Protein AF-F3GM65-F1 (afdb_monomer)

Foldseek 3Di:
DVVVVVVVVVQVVVCVVVVHPVSCVVVVVVVVVVVVCVVPDDPDDDDDDDDAQAQWAEWEQEPVQLKIWTAGPDPVHTDIDGDPDPVVSVVVVVVNCVRHDPNHYYDYDHDD

Sequence (112 aa):
KGIAIAVIMLFVFVAILTGSLLFLIGPVAMAFIAAIKLLNWENPVHHEQSLPWGEYNFVTVDRKRLMIITHRTDVTLGFEARFQHEVLFNKYLSFLHTVLPSTAEFTEKAWK

Structure (mmCIF, N/CA/C/O backbone):
data_AF-F3GM65-F1
#
_entry.id   AF-F3GM65-F1
#
loop_
_atom_site.group_PDB
_atom_site.id
_atom_site.type_symbol
_atom_site.label_atom_id
_atom_site.label_alt_id
_atom_site.label_comp_id
_atom_site.label_asym_id
_atom_site.label_entity_id
_atom_site.label_seq_id
_atom_site.pdbx_PDB_ins_code
_atom_site.Cartn_x
_atom_site.Cartn_y
_atom_site.Cartn_z
_atom_site.occupancy
_atom_site.B_iso_or_equiv
_atom_site.auth_seq_id
_atom_site.auth_comp_id
_atom_site.auth_asym_id
_atom_site.auth_atom_id
_atom_site.pdbx_PDB_model_num
ATOM 1 N N . LYS A 1 1 ? -8.677 -4.446 14.212 1.00 64.12 1 LYS A N 1
ATOM 2 C CA . LYS A 1 1 ? -10.128 -4.439 14.545 1.00 64.12 1 LYS A CA 1
ATOM 3 C C . LYS A 1 1 ? -10.388 -4.520 16.056 1.00 64.12 1 LYS A C 1
ATOM 5 O O . LYS A 1 1 ? -11.169 -3.715 16.536 1.00 64.12 1 LYS A O 1
ATOM 10 N N . GLY A 1 2 ? -9.709 -5.395 16.815 1.00 86.50 2 GLY A N 1
ATOM 11 C CA . GLY A 1 2 ? -9.942 -5.553 18.267 1.00 86.50 2 GLY A CA 1
ATOM 12 C C . GLY A 1 2 ? -9.750 -4.290 19.121 1.00 86.50 2 GLY A C 1
ATOM 13 O O . GLY A 1 2 ? -10.562 -4.028 19.998 1.00 86.50 2 GLY A O 1
ATOM 14 N N . ILE A 1 3 ? -8.750 -3.460 18.811 1.00 90.06 3 ILE A N 1
ATOM 15 C CA . ILE A 1 3 ? -8.480 -2.217 19.559 1.00 90.06 3 ILE A CA 1
ATOM 16 C C . ILE A 1 3 ? -9.664 -1.242 19.485 1.00 90.06 3 ILE A C 1
ATOM 18 O O . ILE A 1 3 ? -10.079 -0.704 20.503 1.00 90.06 3 ILE A O 1
ATOM 22 N N . ALA A 1 4 ? -10.258 -1.059 18.303 1.00 86.38 4 ALA A N 1
ATOM 23 C CA . ALA A 1 4 ? -11.400 -0.159 18.131 1.00 86.38 4 ALA A CA 1
ATOM 24 C C . ALA A 1 4 ? -12.611 -0.604 18.967 1.00 86.38 4 ALA A C 1
ATOM 26 O O . ALA A 1 4 ? -13.257 0.217 19.610 1.00 86.38 4 ALA A O 1
ATOM 27 N N . ILE A 1 5 ? -12.877 -1.913 19.002 1.00 91.75 5 ILE A N 1
ATOM 28 C CA . ILE A 1 5 ? -13.969 -2.494 19.790 1.00 91.75 5 ILE A CA 1
ATOM 29 C C . ILE A 1 5 ? -13.729 -2.263 21.288 1.00 91.75 5 ILE A C 1
ATOM 31 O O . ILE A 1 5 ? -14.634 -1.809 21.983 1.00 91.75 5 ILE A O 1
ATOM 35 N N . ALA A 1 6 ? -12.507 -2.507 21.771 1.00 93.25 6 ALA A N 1
ATOM 36 C CA . ALA A 1 6 ? -12.146 -2.285 23.170 1.00 93.25 6 ALA A CA 1
ATOM 37 C C . ALA A 1 6 ? -12.299 -0.811 23.587 1.00 93.25 6 ALA A C 1
ATOM 39 O O . ALA A 1 6 ? -12.827 -0.524 24.657 1.00 93.25 6 ALA A O 1
ATOM 40 N N . VAL A 1 7 ? -11.896 0.126 22.722 1.00 90.75 7 VAL A N 1
ATOM 41 C CA . VAL A 1 7 ? -12.029 1.569 22.975 1.00 90.75 7 VAL A CA 1
ATOM 42 C C . VAL A 1 7 ? -13.500 1.991 23.038 1.00 90.75 7 VAL A C 1
ATOM 44 O O . VAL A 1 7 ? -13.882 2.718 23.951 1.00 90.75 7 VAL A O 1
ATOM 47 N N . ILE A 1 8 ? -14.348 1.501 22.128 1.00 91.38 8 ILE A N 1
ATOM 48 C CA . ILE A 1 8 ? -15.793 1.782 22.161 1.00 91.38 8 ILE A CA 1
ATOM 49 C C . ILE A 1 8 ? -16.415 1.239 23.452 1.00 91.38 8 ILE A C 1
ATOM 51 O O . ILE A 1 8 ? -17.145 1.961 24.130 1.00 91.38 8 ILE A O 1
ATOM 55 N N . MET A 1 9 ? -16.093 -0.004 23.825 1.00 93.38 9 MET A N 1
ATOM 56 C CA . MET A 1 9 ? -16.577 -0.604 25.071 1.00 93.38 9 MET A CA 1
ATOM 57 C C . MET A 1 9 ? -16.135 0.191 26.302 1.00 93.38 9 MET A C 1
ATOM 59 O O . MET A 1 9 ? -16.945 0.389 27.199 1.00 93.38 9 MET A O 1
ATOM 63 N N . LEU A 1 10 ? -14.897 0.696 26.332 1.00 93.62 10 LEU A N 1
ATOM 64 C CA . LEU A 1 10 ? -14.396 1.533 27.423 1.00 93.62 10 LEU A CA 1
ATOM 65 C C . LEU A 1 10 ? -15.211 2.826 27.569 1.00 93.62 10 LEU A C 1
ATOM 67 O O . LEU A 1 10 ? -15.649 3.146 28.671 1.00 93.62 10 LEU A O 1
ATOM 71 N N . PHE A 1 11 ? -15.452 3.553 26.474 1.00 91.94 11 PHE A N 1
ATOM 72 C CA . PHE A 1 11 ? -16.227 4.798 26.522 1.00 91.94 11 PHE A CA 1
ATOM 73 C C . PHE A 1 11 ? -17.678 4.560 26.958 1.00 91.94 11 PHE A C 1
ATOM 75 O O . PHE A 1 11 ? -18.200 5.314 27.779 1.00 91.94 11 PHE A O 1
ATOM 82 N N . VAL A 1 12 ? -18.308 3.489 26.465 1.00 91.75 12 VAL A N 1
ATOM 83 C CA . VAL A 1 12 ? -19.663 3.091 26.880 1.00 91.75 12 VAL A CA 1
ATOM 84 C C . VAL A 1 12 ? -19.688 2.688 28.355 1.00 91.75 12 VAL A C 1
ATOM 86 O O . VAL A 1 12 ? -20.566 3.124 29.093 1.00 91.75 12 VAL A O 1
ATOM 89 N N . PHE A 1 13 ? -18.705 1.910 28.811 1.00 93.62 13 PHE A N 1
ATOM 90 C CA . PHE A 1 13 ? -18.594 1.488 30.205 1.00 93.62 13 PHE A CA 1
ATOM 91 C C . PHE A 1 13 ? -18.453 2.682 31.155 1.00 93.62 13 PHE A C 1
ATOM 93 O O . PHE A 1 13 ? -19.173 2.766 32.147 1.00 93.62 13 PHE A O 1
ATOM 100 N N . VAL A 1 14 ? -17.593 3.650 30.825 1.00 92.69 14 VAL A N 1
ATOM 101 C CA . VAL A 1 14 ? -17.429 4.873 31.626 1.00 92.69 14 VAL A CA 1
ATOM 102 C C . VAL A 1 14 ? -18.702 5.726 31.611 1.00 92.69 14 VAL A C 1
ATOM 104 O O . VAL A 1 14 ? -19.084 6.250 32.656 1.00 92.69 14 VAL A O 1
ATOM 107 N N . ALA A 1 15 ? -19.406 5.827 30.479 1.00 92.19 15 ALA A N 1
ATOM 108 C CA . ALA A 1 15 ? -20.684 6.541 30.403 1.00 92.19 15 ALA A CA 1
ATOM 109 C C . ALA A 1 15 ? -21.764 5.904 31.300 1.00 92.19 15 ALA A C 1
ATOM 111 O O . ALA A 1 15 ? -22.524 6.621 31.950 1.00 92.19 15 ALA A O 1
ATOM 112 N N . ILE A 1 16 ? -21.797 4.568 31.386 1.00 93.06 16 ILE A N 1
ATOM 113 C CA . ILE A 1 16 ? -22.689 3.834 32.296 1.00 93.06 16 ILE A CA 1
ATOM 114 C C . ILE A 1 16 ? -22.285 4.068 33.757 1.00 93.06 16 ILE A C 1
ATOM 116 O O . ILE A 1 16 ? -23.140 4.415 34.566 1.00 93.06 16 ILE A O 1
ATOM 120 N N . LEU A 1 17 ? -20.997 3.931 34.098 1.00 92.50 17 LEU A N 1
ATOM 121 C CA . LEU A 1 17 ? -20.506 4.129 35.470 1.00 92.50 17 LEU A CA 1
ATOM 122 C C . LEU A 1 17 ? -20.753 5.545 35.998 1.00 92.50 17 LEU A C 1
ATOM 124 O O . LEU A 1 17 ? -21.061 5.726 37.171 1.00 92.50 17 LEU A O 1
ATOM 128 N N . THR A 1 18 ? -20.607 6.549 35.137 1.00 89.56 18 THR A N 1
ATOM 129 C CA . THR A 1 18 ? -20.834 7.958 35.487 1.00 89.56 18 THR A CA 1
ATOM 130 C C . THR A 1 18 ? -22.306 8.364 35.409 1.00 89.56 18 THR A C 1
ATOM 132 O O . THR A 1 18 ? -22.648 9.473 35.814 1.00 89.56 18 THR A O 1
ATOM 135 N N . GLY A 1 19 ? -23.182 7.497 34.883 1.00 90.56 19 GLY A N 1
ATOM 136 C CA . GLY A 1 19 ? -24.605 7.779 34.678 1.00 90.56 19 GLY A CA 1
ATOM 137 C C . GLY A 1 19 ? -24.880 8.894 33.664 1.00 90.56 19 GLY A C 1
ATOM 138 O O . GLY A 1 19 ? -25.984 9.436 33.634 1.00 90.56 19 GLY A O 1
ATOM 139 N N . SER A 1 20 ? -23.890 9.269 32.849 1.00 90.56 20 SER A N 1
ATOM 140 C CA . SER A 1 20 ? -23.964 10.436 31.975 1.00 90.56 20 SER A CA 1
ATOM 141 C C . SER A 1 20 ? -23.550 10.098 30.550 1.00 90.56 20 SER A C 1
ATOM 143 O O . SER A 1 20 ? -22.373 9.907 30.236 1.00 90.56 20 SER A O 1
ATOM 145 N N . LEU A 1 21 ? -24.529 10.123 29.643 1.00 86.44 21 LEU A N 1
ATOM 146 C CA . LEU A 1 21 ? -24.278 10.011 28.204 1.00 86.44 21 LEU A CA 1
ATOM 147 C C . LEU A 1 21 ? -23.474 11.195 27.645 1.00 86.44 21 LEU A C 1
ATOM 149 O O . LEU A 1 21 ? -22.901 11.075 26.564 1.00 86.44 21 LEU A O 1
ATOM 153 N N . LEU A 1 22 ? -23.395 12.321 28.369 1.00 88.75 22 LEU A N 1
ATOM 154 C CA . LEU A 1 22 ? -22.629 13.496 27.942 1.00 88.75 22 LEU A CA 1
ATOM 155 C C . LEU A 1 22 ? -21.141 13.169 27.758 1.00 88.75 22 LEU A C 1
ATOM 157 O O . LEU A 1 22 ? -20.478 13.784 26.925 1.00 88.75 22 LEU A O 1
ATOM 161 N N . PHE A 1 23 ? -20.630 12.155 28.466 1.00 88.31 23 PHE A N 1
ATOM 162 C CA . PHE A 1 23 ? -19.262 11.663 28.303 1.00 88.31 23 PHE A CA 1
ATOM 163 C C . PHE A 1 23 ? -18.963 11.180 26.872 1.00 88.31 23 PHE A C 1
ATOM 165 O O . PHE A 1 23 ? -17.828 11.268 26.406 1.00 88.31 23 PHE A O 1
ATOM 172 N N . LEU A 1 24 ? -19.982 10.723 26.135 1.00 91.62 24 LEU A N 1
ATOM 173 C CA . LEU A 1 24 ? -19.830 10.246 24.761 1.00 91.62 24 LEU A CA 1
ATOM 174 C C . LEU A 1 24 ? -19.756 11.377 23.726 1.00 91.62 24 LEU A C 1
ATOM 176 O O . LEU A 1 24 ? -19.332 11.117 22.602 1.00 91.62 24 LEU A O 1
ATOM 180 N N . ILE A 1 25 ? -20.105 12.621 24.077 1.00 91.50 25 ILE A N 1
ATOM 181 C CA . ILE A 1 25 ? -20.141 13.745 23.124 1.00 91.50 25 ILE A CA 1
ATOM 182 C C . ILE A 1 25 ? -18.773 13.966 22.475 1.00 91.50 25 ILE A C 1
ATOM 184 O O . ILE A 1 25 ? -18.692 14.090 21.257 1.00 91.50 25 ILE A O 1
ATOM 188 N N . GLY A 1 26 ? -17.696 13.971 23.266 1.00 89.19 26 GLY A N 1
ATOM 189 C CA . GLY A 1 26 ? -16.334 14.162 22.755 1.00 89.19 26 GLY A CA 1
ATOM 190 C C . GLY A 1 26 ? -15.923 13.082 21.743 1.00 89.19 26 GLY A C 1
ATOM 191 O O . GLY A 1 26 ? -15.613 13.414 20.597 1.00 89.19 26 GLY A O 1
ATOM 192 N N . PRO A 1 27 ? -15.952 11.789 22.119 1.00 90.50 27 PRO A N 1
ATOM 193 C CA . PRO A 1 27 ? -15.654 10.679 21.211 1.00 90.50 27 PRO A CA 1
ATOM 194 C C . PRO A 1 27 ? -16.508 10.669 19.942 1.00 90.50 27 PRO A C 1
ATOM 196 O O . PRO A 1 27 ? -15.982 10.478 18.845 1.00 90.50 27 PRO A O 1
ATOM 199 N N . VAL A 1 28 ? -17.814 10.914 20.080 1.00 92.31 28 VAL A N 1
ATOM 200 C CA . VAL A 1 28 ? -18.744 10.957 18.949 1.00 92.31 28 VAL A CA 1
ATOM 201 C C . VAL A 1 28 ? -18.398 12.117 18.015 1.00 92.31 28 VAL A C 1
ATOM 203 O O . VAL A 1 28 ? -18.257 11.902 16.813 1.00 92.31 28 VAL A O 1
ATOM 206 N N . ALA A 1 29 ? -18.172 13.321 18.545 1.00 94.56 29 ALA A N 1
ATOM 207 C CA . ALA A 1 29 ? -17.781 14.480 17.746 1.00 94.56 29 ALA A CA 1
ATOM 208 C C . ALA A 1 29 ? -16.466 14.243 16.981 1.00 94.56 29 ALA A C 1
ATOM 210 O O . ALA A 1 29 ? -16.393 14.528 15.785 1.00 94.56 29 ALA A O 1
ATOM 211 N N . MET A 1 30 ? -15.449 13.659 17.627 1.00 94.31 30 MET A N 1
ATOM 212 C CA . MET A 1 30 ? -14.183 13.310 16.968 1.00 94.31 30 MET A CA 1
ATOM 213 C C . MET A 1 30 ? -14.382 12.298 15.833 1.00 94.31 30 MET A C 1
ATOM 215 O O . MET A 1 30 ? -13.802 12.464 14.758 1.00 94.31 30 MET A O 1
ATOM 219 N N . ALA A 1 31 ? -15.226 11.282 16.041 1.00 92.56 31 ALA A N 1
ATOM 220 C CA . ALA A 1 31 ? -15.540 10.295 15.013 1.00 92.56 31 ALA A CA 1
ATOM 221 C C . ALA A 1 31 ? -16.240 10.932 13.802 1.00 92.56 31 ALA A C 1
ATOM 223 O O . ALA A 1 31 ? -15.867 10.645 12.664 1.00 92.56 31 ALA A O 1
ATOM 224 N N . PHE A 1 32 ? -17.196 11.839 14.030 1.00 95.44 32 PHE A N 1
ATOM 225 C CA . PHE A 1 32 ? -17.874 12.567 12.954 1.00 95.44 32 PHE A CA 1
ATOM 226 C C . PHE A 1 32 ? -16.915 13.452 12.151 1.00 95.44 32 PHE A C 1
ATOM 228 O O . PHE A 1 32 ? -16.922 13.391 10.924 1.00 95.44 32 PHE A O 1
ATOM 235 N N . ILE A 1 33 ? -16.052 14.229 12.816 1.00 95.31 33 ILE A N 1
ATOM 236 C CA . ILE A 1 33 ? -15.070 15.089 12.133 1.00 95.31 33 ILE A CA 1
ATOM 237 C C . ILE A 1 33 ? -14.106 14.246 11.290 1.00 95.31 33 ILE A C 1
ATOM 239 O O . ILE A 1 33 ? -13.849 14.571 10.130 1.00 95.31 33 ILE A O 1
ATOM 243 N N . ALA A 1 34 ? -13.597 13.144 11.846 1.00 95.06 34 ALA A N 1
ATOM 244 C CA . ALA A 1 34 ? -12.715 12.236 11.123 1.00 95.06 34 ALA A CA 1
ATOM 245 C C . ALA A 1 34 ? -13.416 11.604 9.910 1.00 95.06 34 ALA A C 1
ATOM 247 O O . ALA A 1 34 ? -12.824 11.538 8.835 1.00 95.06 34 ALA A O 1
A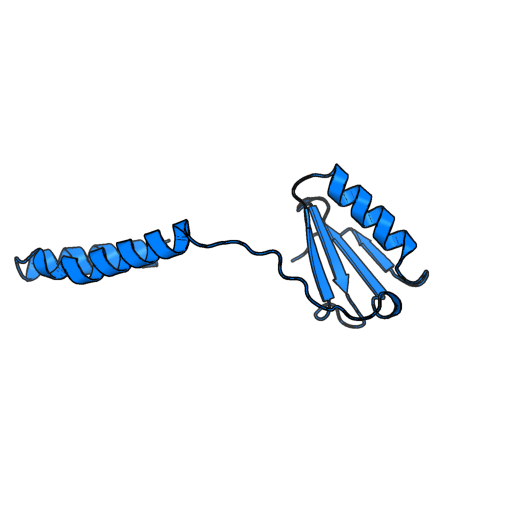TOM 248 N N . ALA A 1 35 ? -14.680 11.193 10.059 1.00 94.56 35 ALA A N 1
ATOM 249 C CA . ALA A 1 35 ? -15.471 10.631 8.970 1.00 94.56 35 ALA A CA 1
ATOM 250 C C . ALA A 1 35 ? -15.699 11.648 7.846 1.00 94.56 35 ALA A C 1
ATOM 252 O O . ALA A 1 35 ? -15.457 11.326 6.688 1.00 94.56 35 ALA A O 1
ATOM 253 N N . ILE A 1 36 ? -16.084 12.887 8.171 1.00 96.06 36 ILE A N 1
ATOM 254 C CA . ILE A 1 36 ? -16.254 13.958 7.177 1.00 96.06 36 ILE A CA 1
ATOM 255 C C . ILE A 1 36 ? -14.935 14.221 6.444 1.00 96.06 36 ILE A C 1
ATOM 257 O O . ILE A 1 36 ? -14.918 14.293 5.218 1.00 96.06 36 ILE A O 1
ATOM 261 N N . LYS A 1 37 ? -13.816 14.316 7.173 1.00 92.06 37 LYS A N 1
ATOM 262 C CA . LYS A 1 37 ? -12.492 14.521 6.571 1.00 92.06 37 LYS A CA 1
ATOM 263 C C . LYS A 1 37 ? -12.091 13.371 5.644 1.00 92.06 37 LYS A C 1
ATOM 265 O O . LYS A 1 37 ? -11.471 13.620 4.619 1.00 92.06 37 LYS A O 1
ATOM 270 N N . LEU A 1 38 ? -12.438 12.135 5.999 1.00 93.56 38 LEU A N 1
ATOM 271 C CA . LEU A 1 38 ? -12.150 10.952 5.192 1.00 93.56 38 LEU A CA 1
ATOM 272 C C . LEU A 1 38 ? -13.049 10.864 3.951 1.00 93.56 38 LEU A C 1
ATOM 274 O O . LEU A 1 38 ? -12.572 10.502 2.884 1.00 93.56 38 LEU A O 1
ATOM 278 N N . LEU A 1 39 ? -14.330 11.223 4.070 1.00 92.19 39 LEU A N 1
ATOM 279 C CA . LEU A 1 39 ? -15.259 11.276 2.936 1.00 92.19 39 LEU A CA 1
ATOM 280 C C . LEU A 1 39 ? -14.890 12.380 1.941 1.00 92.19 39 LEU A C 1
ATOM 282 O O . LEU A 1 39 ? -15.048 12.194 0.741 1.00 92.19 39 LEU A O 1
ATOM 286 N N . ASN A 1 40 ? -14.363 13.496 2.443 1.00 92.38 40 ASN A N 1
ATOM 287 C CA . ASN A 1 40 ? -13.853 14.598 1.630 1.00 92.38 40 ASN A CA 1
ATOM 288 C C . ASN A 1 40 ? -12.368 14.436 1.273 1.00 92.38 40 ASN A C 1
ATOM 290 O O . ASN A 1 40 ? -11.754 15.387 0.792 1.00 92.38 40 ASN A O 1
ATOM 294 N N . TRP A 1 41 ? -11.762 13.278 1.548 1.00 92.81 41 TRP A N 1
ATOM 295 C CA . TRP A 1 41 ? -10.369 13.050 1.199 1.00 92.81 41 TRP A CA 1
ATOM 296 C C . TRP A 1 41 ? -10.244 12.943 -0.319 1.00 92.81 41 TRP A C 1
ATOM 298 O O . TRP A 1 41 ? -10.599 11.931 -0.926 1.00 92.81 41 TRP A O 1
ATOM 308 N N . GLU A 1 42 ? -9.731 13.999 -0.936 1.00 85.50 42 GLU A N 1
ATOM 309 C CA . GLU A 1 42 ? -9.339 13.966 -2.334 1.00 85.50 42 GLU A CA 1
ATOM 310 C C . GLU A 1 42 ? -8.113 13.062 -2.486 1.00 85.50 42 GLU A C 1
ATOM 312 O O . GLU A 1 42 ? -7.199 13.079 -1.661 1.00 85.50 42 GLU A O 1
ATOM 317 N N . ASN A 1 43 ? -8.085 12.265 -3.551 1.00 80.75 43 ASN A N 1
ATOM 318 C CA . ASN A 1 43 ? -6.912 11.484 -3.930 1.00 80.75 43 ASN A CA 1
ATOM 319 C C . ASN A 1 43 ? -6.230 12.164 -5.127 1.00 80.75 43 ASN A C 1
ATOM 321 O O . ASN A 1 43 ? -6.416 11.711 -6.262 1.00 80.75 43 ASN A O 1
ATOM 325 N N . PRO A 1 44 ? -5.528 13.295 -4.918 1.00 83.50 44 PRO A N 1
ATOM 326 C CA . PRO A 1 44 ? -4.880 14.001 -6.007 1.00 83.50 44 PRO A CA 1
ATOM 327 C C . PRO A 1 44 ? -3.794 13.120 -6.625 1.00 83.50 44 PRO A C 1
ATOM 329 O O . PRO A 1 44 ? -3.108 12.359 -5.943 1.00 83.50 44 PRO A O 1
ATOM 332 N N . VAL A 1 45 ? -3.619 13.241 -7.939 1.00 80.38 45 VAL A N 1
ATOM 333 C CA . VAL A 1 45 ? -2.522 12.563 -8.628 1.00 80.38 45 VAL A CA 1
ATOM 334 C C . VAL A 1 45 ? -1.222 13.262 -8.249 1.00 80.38 45 VAL A C 1
ATOM 336 O O . VAL A 1 45 ? -0.926 14.366 -8.716 1.00 80.38 45 VAL A O 1
ATOM 339 N N . HIS A 1 46 ? -0.446 12.613 -7.389 1.00 78.19 46 HIS A N 1
ATOM 340 C CA . HIS A 1 46 ? 0.899 13.051 -7.061 1.00 78.19 46 HIS A CA 1
ATOM 341 C C . HIS A 1 46 ? 1.828 12.738 -8.232 1.00 78.19 46 HIS A C 1
ATOM 343 O O . HIS A 1 46 ? 1.951 11.592 -8.661 1.00 78.19 46 HIS A O 1
ATOM 349 N N . HIS A 1 47 ? 2.456 13.781 -8.765 1.00 80.75 47 HIS A N 1
ATOM 350 C CA . HIS A 1 47 ? 3.513 13.645 -9.753 1.00 80.75 47 HIS A CA 1
ATOM 351 C C . HIS A 1 47 ? 4.831 13.747 -9.003 1.00 80.75 47 HIS A C 1
ATOM 353 O O . HIS A 1 47 ? 5.181 14.814 -8.501 1.00 80.75 47 HIS A O 1
ATOM 359 N N . GLU A 1 48 ? 5.537 12.632 -8.895 1.00 77.25 48 GLU A N 1
ATOM 360 C CA . GLU A 1 48 ? 6.875 12.616 -8.324 1.00 77.25 48 GLU A CA 1
ATOM 361 C C . GLU A 1 48 ? 7.901 12.661 -9.449 1.00 77.25 48 GLU A C 1
ATOM 363 O O . GLU A 1 48 ? 7.778 11.965 -10.460 1.00 77.25 48 GLU A O 1
ATOM 368 N N . GLN A 1 49 ? 8.922 13.498 -9.281 1.00 80.50 49 GLN A N 1
ATOM 369 C CA . GLN A 1 49 ? 10.059 13.482 -10.184 1.00 80.50 49 GLN A CA 1
ATOM 370 C C . GLN A 1 49 ? 10.943 12.295 -9.809 1.00 80.50 49 GLN A C 1
ATOM 372 O O . GLN A 1 49 ? 11.674 12.332 -8.820 1.00 80.50 49 GLN A O 1
ATOM 377 N N . SER A 1 50 ? 10.855 11.231 -10.603 1.00 78.38 50 SER A N 1
ATOM 378 C CA . SER A 1 50 ? 11.748 10.090 -10.474 1.00 78.38 50 SER A CA 1
ATOM 379 C C . SER A 1 50 ? 13.107 10.389 -11.097 1.00 78.38 50 SER A C 1
ATOM 381 O O . SER A 1 50 ? 13.310 11.367 -11.823 1.00 78.38 50 SER A O 1
ATOM 383 N N . LEU A 1 51 ? 14.047 9.493 -10.838 1.00 83.19 51 LEU A N 1
ATOM 384 C CA . LEU A 1 51 ? 15.342 9.526 -11.492 1.00 83.19 51 LEU A CA 1
ATOM 385 C C . LEU A 1 51 ? 15.224 9.046 -12.952 1.00 83.19 51 LEU A C 1
ATOM 387 O O . LEU A 1 51 ? 14.199 8.461 -13.324 1.00 83.19 51 LEU A O 1
ATOM 391 N N . PRO A 1 52 ? 16.242 9.297 -13.793 1.00 88.25 52 PRO A N 1
ATOM 392 C CA . PRO A 1 52 ? 16.260 8.830 -15.173 1.00 88.25 52 PRO A CA 1
ATOM 393 C C . PRO A 1 52 ? 16.061 7.313 -15.285 1.00 88.25 52 PRO A C 1
ATOM 395 O O . PRO A 1 52 ? 16.590 6.544 -14.482 1.00 88.25 52 PRO A O 1
ATOM 398 N N . TRP A 1 53 ? 15.362 6.879 -16.338 1.00 88.00 53 TRP A N 1
ATOM 399 C CA . TRP A 1 53 ? 15.088 5.462 -16.616 1.00 88.00 53 TRP A CA 1
ATOM 400 C C . TRP A 1 53 ? 16.344 4.583 -16.646 1.00 88.00 53 TRP A C 1
ATOM 402 O O . TRP A 1 53 ? 16.294 3.431 -16.228 1.00 88.00 53 TRP A O 1
ATOM 412 N N . GLY A 1 54 ? 17.478 5.145 -17.072 1.00 85.50 54 GLY A N 1
ATOM 413 C CA . GLY A 1 54 ? 18.759 4.443 -17.143 1.00 85.50 54 GLY A CA 1
ATOM 414 C C . GLY A 1 54 ? 19.350 4.010 -15.797 1.00 85.50 54 GLY A C 1
ATOM 415 O O . GLY A 1 54 ? 20.297 3.234 -15.784 1.00 85.50 54 GLY A O 1
ATOM 416 N N . GLU A 1 55 ? 18.820 4.491 -14.668 1.00 86.25 55 GLU A N 1
ATOM 417 C CA . GLU A 1 55 ? 19.319 4.132 -13.333 1.00 86.25 55 GLU A CA 1
ATOM 418 C C . GLU A 1 55 ? 18.589 2.933 -12.704 1.00 86.25 55 GLU A C 1
ATOM 420 O O . GLU A 1 55 ? 18.954 2.484 -11.615 1.00 86.25 55 GLU A O 1
ATOM 425 N N . TYR A 1 56 ? 17.561 2.407 -13.371 1.00 87.81 56 TYR A N 1
ATOM 426 C CA . TYR A 1 56 ? 16.780 1.271 -12.895 1.00 87.81 56 TYR A CA 1
ATOM 427 C C . TYR A 1 56 ? 17.192 -0.013 -13.616 1.00 87.81 56 TYR A C 1
ATOM 429 O O . TYR A 1 56 ? 17.159 -0.076 -14.843 1.00 87.81 56 TYR A O 1
ATOM 437 N N . ASN A 1 57 ? 17.564 -1.041 -12.849 1.00 87.56 57 ASN A N 1
ATOM 438 C CA . ASN A 1 57 ? 18.169 -2.264 -13.387 1.00 87.56 57 ASN A CA 1
ATOM 439 C C . ASN A 1 57 ? 17.383 -3.534 -13.069 1.00 87.56 57 ASN A C 1
ATOM 441 O O . ASN A 1 57 ? 17.624 -4.551 -13.705 1.00 87.56 57 ASN A O 1
ATOM 445 N N . PHE A 1 58 ? 16.450 -3.509 -12.117 1.00 89.19 58 PHE A N 1
ATOM 446 C CA . PHE A 1 58 ? 15.672 -4.700 -11.777 1.00 89.19 58 PHE A CA 1
ATOM 447 C C . PHE A 1 58 ? 14.192 -4.376 -11.769 1.00 89.19 58 PHE A C 1
ATOM 449 O O . PHE A 1 58 ? 13.763 -3.383 -11.187 1.00 89.19 58 PHE A O 1
ATOM 456 N N . VAL A 1 59 ? 13.395 -5.247 -12.368 1.00 91.19 59 VAL A N 1
ATOM 457 C CA . VAL A 1 59 ? 11.944 -5.136 -12.391 1.00 91.19 59 VAL A CA 1
ATOM 458 C C . VAL A 1 59 ? 11.354 -6.404 -11.804 1.00 91.19 59 VAL A C 1
ATOM 460 O O . VAL A 1 59 ? 11.510 -7.496 -12.344 1.00 91.19 59 VAL A O 1
ATOM 463 N N . THR A 1 60 ? 10.640 -6.257 -10.695 1.00 92.00 60 THR A N 1
ATOM 464 C CA . THR A 1 60 ? 9.835 -7.330 -10.121 1.00 92.00 60 THR A CA 1
ATOM 465 C C . THR A 1 60 ? 8.426 -7.255 -10.694 1.00 92.00 60 THR A C 1
ATOM 467 O O . THR A 1 60 ? 7.746 -6.238 -10.556 1.00 92.00 60 THR A O 1
ATOM 470 N N . VAL A 1 61 ? 7.969 -8.347 -11.298 1.00 93.38 61 VAL A N 1
ATOM 471 C CA . VAL A 1 61 ? 6.642 -8.472 -11.901 1.00 93.38 61 VAL A CA 1
ATOM 472 C C . VAL A 1 61 ? 5.798 -9.422 -11.047 1.00 93.38 61 VAL A C 1
ATOM 474 O O . VAL A 1 61 ? 6.008 -10.635 -11.052 1.00 93.38 61 VAL A O 1
ATOM 477 N N . ASP A 1 62 ? 4.820 -8.879 -10.320 1.00 92.56 62 ASP A N 1
ATOM 478 C CA . ASP A 1 62 ? 3.830 -9.649 -9.559 1.00 92.56 62 ASP A CA 1
ATOM 479 C C . ASP A 1 62 ? 2.490 -9.639 -10.304 1.00 92.56 62 ASP A C 1
ATOM 481 O O . ASP A 1 62 ? 1.640 -8.758 -10.132 1.00 92.56 62 ASP A O 1
ATOM 485 N N . ARG A 1 63 ? 2.282 -10.658 -11.142 1.00 91.06 63 ARG A N 1
ATOM 486 C CA . ARG A 1 63 ? 1.032 -10.818 -11.902 1.00 91.06 63 ARG A CA 1
ATOM 487 C C . ARG A 1 63 ? -0.172 -11.106 -11.011 1.00 91.06 63 ARG A C 1
ATOM 489 O O . ARG A 1 63 ? -1.278 -10.692 -11.338 1.00 91.06 63 ARG A O 1
ATOM 496 N N . LYS A 1 64 ? 0.021 -11.782 -9.874 1.00 90.44 64 LYS A N 1
ATOM 497 C CA . LYS A 1 64 ? -1.081 -12.161 -8.976 1.00 90.44 64 LYS A CA 1
ATOM 498 C C . LYS 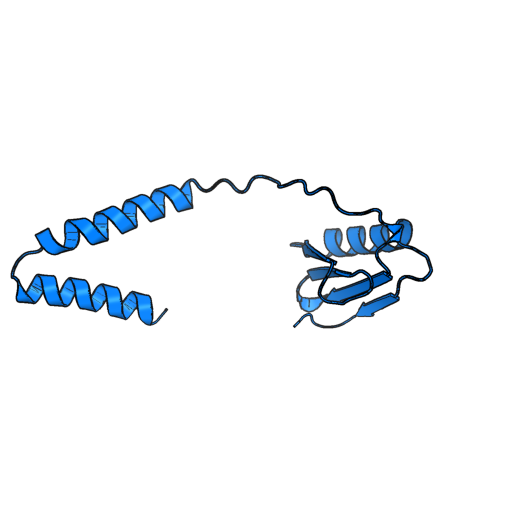A 1 64 ? -1.725 -10.932 -8.338 1.00 90.44 64 LYS A C 1
ATOM 500 O O . LYS A 1 64 ? -2.930 -10.928 -8.100 1.00 90.44 64 LYS A O 1
ATOM 505 N N . ARG A 1 65 ? -0.924 -9.904 -8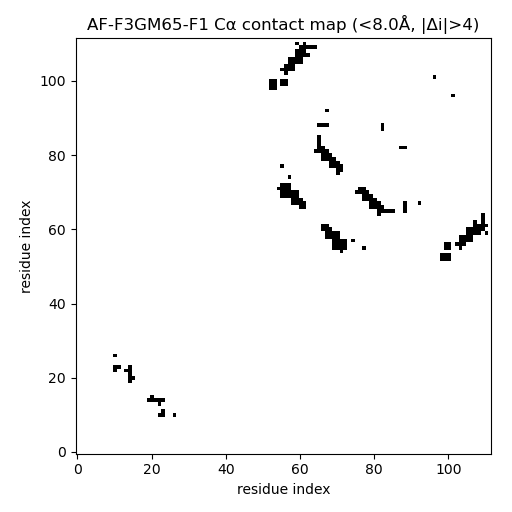.046 1.00 90.19 65 ARG A N 1
ATOM 506 C CA . ARG A 1 65 ? -1.386 -8.637 -7.456 1.00 90.19 65 ARG A CA 1
ATOM 507 C C . ARG A 1 65 ? -1.507 -7.496 -8.468 1.00 90.19 65 ARG A C 1
ATOM 509 O O . ARG A 1 65 ? -1.884 -6.399 -8.060 1.00 90.19 65 ARG A O 1
ATOM 516 N N . LEU A 1 66 ? -1.224 -7.763 -9.748 1.00 92.44 66 LEU A N 1
ATOM 517 C CA . LEU A 1 66 ? -1.148 -6.773 -10.828 1.00 92.44 66 LEU A CA 1
ATOM 518 C C . LEU A 1 66 ? -0.239 -5.600 -10.448 1.00 92.44 66 LEU A C 1
ATOM 520 O O . LEU A 1 66 ? -0.656 -4.441 -10.433 1.00 92.44 66 LEU A O 1
ATOM 524 N N . MET A 1 67 ? 1.004 -5.918 -10.096 1.00 92.88 67 MET A N 1
ATOM 525 C CA . MET A 1 67 ? 1.960 -4.959 -9.561 1.00 92.88 67 MET A CA 1
ATOM 526 C C . 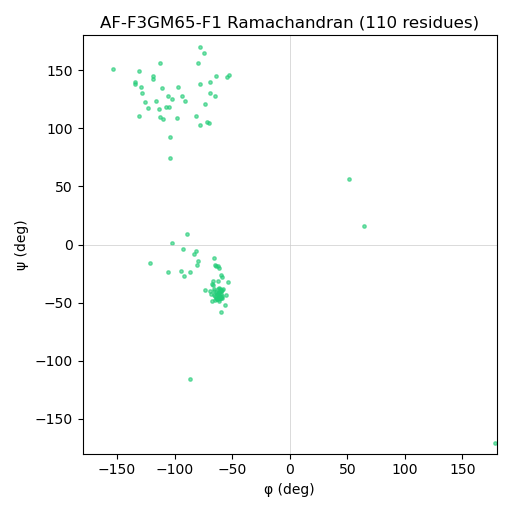MET A 1 67 ? 3.325 -5.114 -10.220 1.00 92.88 67 MET A C 1
ATOM 528 O O . MET A 1 67 ? 3.790 -6.229 -10.457 1.00 92.88 67 MET A O 1
ATOM 532 N N . ILE A 1 68 ? 3.952 -3.987 -10.531 1.00 92.25 68 ILE A N 1
ATOM 533 C CA . ILE A 1 68 ? 5.276 -3.924 -11.142 1.00 92.25 68 ILE A CA 1
ATOM 534 C C . ILE A 1 68 ? 6.125 -2.992 -10.295 1.00 92.25 68 ILE A C 1
ATOM 536 O O . ILE A 1 68 ? 5.700 -1.887 -9.966 1.00 92.25 68 ILE A O 1
ATOM 540 N N . ILE A 1 69 ? 7.316 -3.446 -9.930 1.00 90.19 69 ILE A N 1
ATOM 541 C CA . ILE A 1 69 ? 8.194 -2.724 -9.015 1.00 90.19 69 ILE A CA 1
ATOM 542 C C . ILE A 1 69 ? 9.529 -2.566 -9.699 1.00 90.19 69 ILE A C 1
ATOM 544 O O . ILE A 1 69 ? 10.143 -3.554 -10.100 1.00 90.19 69 ILE A O 1
ATOM 548 N N . THR A 1 70 ? 9.958 -1.322 -9.839 1.00 89.44 70 THR A N 1
ATOM 549 C CA . THR A 1 70 ? 11.189 -0.991 -10.548 1.00 89.44 70 THR A CA 1
ATOM 550 C C . THR A 1 70 ? 12.226 -0.567 -9.526 1.00 89.44 70 THR A C 1
ATOM 552 O O . THR A 1 70 ? 12.019 0.412 -8.812 1.00 89.44 70 THR A O 1
ATOM 555 N N . HIS A 1 71 ? 13.327 -1.306 -9.447 1.00 87.38 71 HIS A N 1
ATOM 556 C CA . HIS A 1 71 ? 14.402 -1.128 -8.479 1.00 87.38 71 HIS A CA 1
ATOM 557 C C . HIS A 1 71 ? 15.698 -0.670 -9.157 1.00 87.38 71 HIS A C 1
ATOM 559 O O . HIS A 1 71 ? 15.930 -0.901 -10.348 1.00 87.38 71 HIS A O 1
ATOM 565 N N . ARG A 1 72 ? 16.559 -0.025 -8.369 1.00 84.38 72 ARG A N 1
ATOM 566 C CA . ARG A 1 72 ? 17.884 0.452 -8.790 1.00 84.38 72 ARG A CA 1
ATOM 567 C C . ARG A 1 72 ? 18.959 -0.619 -8.645 1.00 84.38 72 ARG A C 1
ATOM 569 O O . ARG A 1 72 ? 18.928 -1.607 -9.355 1.00 84.38 72 ARG A O 1
ATOM 576 N N . THR A 1 73 ? 19.937 -0.392 -7.773 1.00 72.06 73 THR A N 1
ATOM 577 C CA . THR A 1 73 ? 21.000 -1.321 -7.377 1.00 72.06 73 THR A CA 1
ATOM 578 C C . THR A 1 73 ? 20.634 -2.092 -6.110 1.00 72.06 73 THR A C 1
ATOM 580 O O . THR A 1 73 ? 21.147 -3.183 -5.898 1.00 72.06 73 THR A O 1
ATOM 583 N N . ASP A 1 74 ? 19.725 -1.547 -5.296 1.00 70.31 74 ASP A N 1
ATOM 584 C CA . ASP A 1 74 ? 19.154 -2.190 -4.113 1.00 70.31 74 ASP A CA 1
ATOM 585 C C . ASP A 1 74 ? 17.634 -2.348 -4.288 1.00 70.31 74 ASP A C 1
ATOM 587 O O . ASP A 1 74 ? 16.952 -1.471 -4.823 1.00 70.31 74 ASP A O 1
ATOM 591 N N . VAL A 1 75 ? 17.099 -3.471 -3.808 1.00 67.75 75 VAL A N 1
ATOM 592 C CA . VAL A 1 75 ? 15.678 -3.847 -3.843 1.00 67.75 75 VAL A CA 1
ATOM 593 C C . VAL A 1 75 ? 14.825 -2.885 -2.999 1.00 67.75 75 VAL A C 1
ATOM 595 O O . VAL A 1 75 ? 13.614 -2.792 -3.194 1.00 67.75 75 VAL A O 1
ATOM 598 N N . THR A 1 76 ? 15.444 -2.134 -2.086 1.00 68.75 76 THR A N 1
ATOM 599 C CA . THR A 1 76 ? 14.772 -1.139 -1.236 1.00 68.75 76 THR A CA 1
ATOM 600 C C . THR A 1 76 ? 14.524 0.207 -1.925 1.00 68.75 76 THR A C 1
ATOM 602 O O . THR A 1 76 ? 13.682 0.975 -1.463 1.00 68.75 76 THR A O 1
ATOM 605 N N . LEU A 1 77 ? 15.220 0.498 -3.032 1.00 75.44 77 LEU A N 1
AT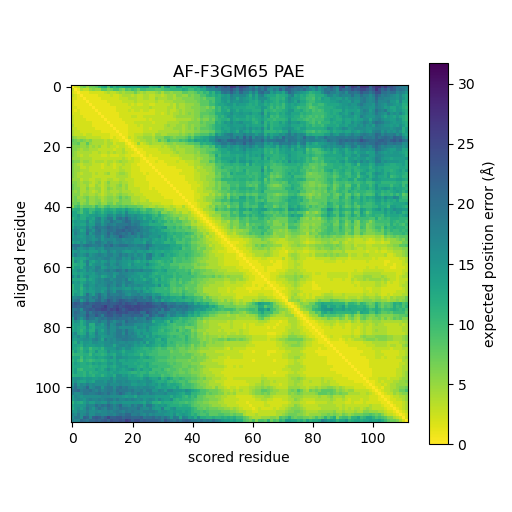OM 606 C CA . LEU A 1 77 ? 15.165 1.788 -3.721 1.00 75.44 77 LEU A CA 1
ATOM 607 C C . LEU A 1 77 ? 14.505 1.639 -5.090 1.00 75.44 77 LEU A C 1
ATOM 609 O O . LEU A 1 77 ? 15.081 1.068 -6.020 1.00 75.44 77 LEU A O 1
ATOM 613 N N . GLY A 1 78 ? 13.297 2.181 -5.218 1.00 82.88 78 GLY A N 1
ATOM 614 C CA . GLY A 1 78 ? 12.474 2.004 -6.402 1.00 82.88 78 GLY A CA 1
ATOM 615 C C . GLY A 1 78 ? 11.118 2.684 -6.299 1.00 82.88 78 GLY A C 1
ATOM 616 O O . GLY A 1 78 ? 10.857 3.427 -5.356 1.00 82.88 78 GLY A O 1
ATOM 617 N N . PHE A 1 79 ? 10.255 2.404 -7.268 1.00 85.88 79 PHE A N 1
ATOM 618 C CA . PHE A 1 79 ? 8.852 2.804 -7.222 1.00 85.88 79 PHE A CA 1
ATOM 619 C C . PHE A 1 79 ? 7.943 1.616 -7.555 1.00 85.88 79 PHE A C 1
ATOM 621 O O . PHE A 1 79 ? 8.313 0.712 -8.313 1.00 85.88 79 PHE A O 1
ATOM 628 N N . GLU A 1 80 ? 6.750 1.629 -6.966 1.00 88.88 80 GLU A N 1
ATOM 629 C CA . GLU A 1 80 ? 5.721 0.606 -7.131 1.00 88.88 80 GLU A CA 1
ATOM 630 C C . GLU A 1 80 ? 4.603 1.138 -8.029 1.00 88.88 80 GLU A C 1
ATOM 632 O O . GLU A 1 80 ? 4.029 2.197 -7.778 1.00 88.88 80 GLU A O 1
ATOM 637 N N . ALA A 1 81 ? 4.271 0.377 -9.068 1.00 90.38 81 ALA A N 1
ATOM 638 C CA . ALA A 1 81 ? 3.129 0.630 -9.926 1.00 90.38 81 ALA A CA 1
ATOM 639 C C . ALA A 1 81 ? 2.104 -0.491 -9.741 1.00 90.38 81 ALA A C 1
ATOM 641 O O . ALA A 1 81 ? 2.369 -1.656 -10.049 1.00 90.38 81 ALA A O 1
ATOM 642 N N . ARG A 1 82 ? 0.916 -0.135 -9.246 1.00 90.62 82 ARG A N 1
ATOM 643 C CA . ARG A 1 82 ? -0.195 -1.068 -9.041 1.00 90.62 82 ARG A CA 1
ATOM 644 C C . ARG A 1 82 ? -1.326 -0.784 -10.017 1.00 90.62 82 ARG A C 1
ATOM 646 O O . ARG A 1 82 ? -1.737 0.360 -10.195 1.00 90.62 82 ARG A O 1
ATOM 653 N N . PHE A 1 83 ? -1.863 -1.841 -10.614 1.00 92.25 83 PHE A N 1
ATOM 654 C CA . PHE A 1 83 ? -2.842 -1.752 -11.689 1.00 92.25 83 PHE A CA 1
ATOM 655 C C . PHE A 1 83 ? -4.169 -2.400 -11.287 1.00 92.25 83 PHE A C 1
ATOM 657 O O . PHE A 1 83 ? -4.204 -3.403 -10.579 1.00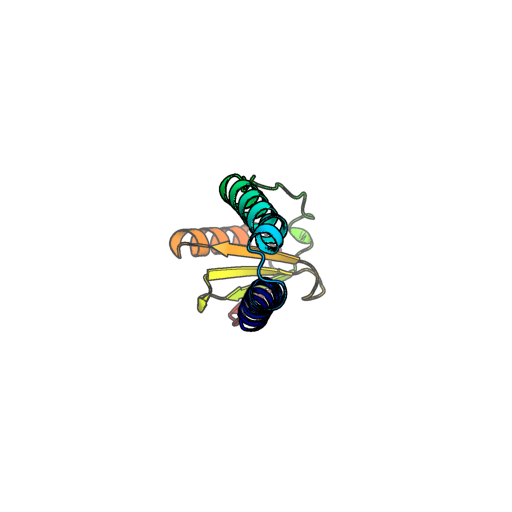 92.25 83 PHE A O 1
ATOM 664 N N . GLN A 1 84 ? -5.279 -1.830 -11.762 1.00 88.69 84 GLN A N 1
ATOM 665 C CA . GLN A 1 84 ? -6.620 -2.402 -11.571 1.00 88.69 84 GLN A CA 1
ATOM 666 C C . GLN A 1 84 ? -6.989 -3.432 -12.648 1.00 88.69 84 GLN A C 1
ATOM 668 O O . GLN A 1 84 ? -7.837 -4.291 -12.417 1.00 88.69 84 GLN A O 1
ATOM 673 N N . HIS A 1 85 ? -6.360 -3.347 -13.825 1.00 92.19 85 HIS A N 1
ATOM 674 C CA . HIS A 1 85 ? -6.694 -4.160 -14.992 1.00 92.19 85 HIS A CA 1
ATOM 675 C C . HIS A 1 85 ? -5.443 -4.735 -15.650 1.00 92.19 85 HIS A C 1
ATOM 677 O O . HIS A 1 85 ? -4.446 -4.035 -15.837 1.00 92.19 85 HIS A O 1
ATOM 683 N N . GLU A 1 86 ? -5.542 -5.988 -16.088 1.00 92.12 86 GLU A N 1
ATOM 684 C CA . GLU A 1 86 ? -4.451 -6.712 -16.746 1.00 92.12 86 GLU A CA 1
ATOM 685 C C . GLU A 1 86 ? -4.013 -6.055 -18.069 1.00 92.12 86 GLU A C 1
ATOM 687 O O . GLU A 1 86 ? -2.833 -6.046 -18.408 1.00 92.12 86 GLU A O 1
ATOM 692 N N . VAL A 1 87 ? -4.940 -5.415 -18.789 1.00 94.56 87 VAL A N 1
ATOM 693 C CA . VAL A 1 87 ? -4.632 -4.687 -20.033 1.00 94.56 87 VAL A CA 1
ATOM 694 C C . VAL A 1 87 ? -3.658 -3.530 -19.779 1.00 94.56 87 VAL A C 1
ATOM 696 O O . VAL A 1 87 ? -2.684 -3.369 -20.514 1.00 94.56 87 VAL A O 1
ATOM 699 N N . LEU A 1 88 ? -3.891 -2.736 -18.725 1.00 93.12 88 LEU A N 1
ATOM 700 C CA . LEU A 1 88 ? -3.007 -1.625 -18.351 1.00 93.12 88 LEU A CA 1
ATOM 701 C C . LEU A 1 88 ? -1.668 -2.135 -17.824 1.00 93.12 88 LEU A C 1
ATOM 703 O O . LEU A 1 88 ? -0.630 -1.586 -18.180 1.00 93.12 88 LEU A O 1
ATOM 707 N N . PHE A 1 89 ? -1.704 -3.205 -17.031 1.00 94.06 89 PHE A N 1
ATOM 708 C CA . PHE A 1 89 ? -0.512 -3.878 -16.531 1.00 94.06 89 PHE A CA 1
ATOM 709 C C . PHE A 1 89 ? 0.405 -4.324 -17.677 1.00 94.06 89 PHE A C 1
ATOM 711 O O . PHE A 1 89 ? 1.578 -3.961 -17.709 1.00 94.06 89 PHE A O 1
ATOM 718 N N . ASN A 1 90 ? -0.135 -5.045 -18.664 1.00 94.62 90 ASN A N 1
ATOM 719 C CA . ASN A 1 90 ? 0.648 -5.532 -19.800 1.00 94.62 90 ASN A CA 1
ATOM 720 C C . ASN A 1 90 ? 1.153 -4.378 -20.672 1.00 94.62 90 ASN A C 1
ATOM 722 O O . ASN A 1 90 ? 2.312 -4.386 -21.075 1.00 94.62 90 ASN A O 1
ATOM 726 N N . LYS A 1 91 ? 0.329 -3.346 -20.905 1.00 95.50 91 LYS A N 1
ATOM 727 C CA . LYS A 1 91 ? 0.756 -2.141 -21.631 1.00 95.50 91 LYS A CA 1
ATOM 728 C C . LYS A 1 91 ? 1.928 -1.445 -20.933 1.00 95.50 91 LYS A C 1
ATOM 730 O O . LYS A 1 91 ? 2.864 -1.012 -21.601 1.00 95.50 91 LYS A O 1
ATOM 735 N N . TYR A 1 92 ? 1.881 -1.344 -19.607 1.00 93.56 92 TYR A N 1
ATOM 736 C CA . TYR A 1 92 ? 2.955 -0.747 -18.821 1.00 93.56 92 TYR A CA 1
ATOM 737 C C . TYR A 1 92 ? 4.223 -1.604 -18.835 1.00 93.56 92 TYR A C 1
ATOM 739 O O . TYR A 1 92 ? 5.313 -1.076 -19.030 1.00 93.56 92 TYR A O 1
ATOM 747 N N . LEU A 1 93 ? 4.089 -2.926 -18.711 1.00 93.94 93 LEU A N 1
ATOM 748 C CA . LEU A 1 93 ? 5.220 -3.846 -18.810 1.00 93.94 93 LEU A CA 1
ATOM 749 C C . LEU A 1 93 ? 5.910 -3.744 -20.178 1.00 93.94 93 LEU A C 1
ATOM 751 O O . LEU A 1 93 ? 7.130 -3.615 -20.246 1.00 93.94 93 LEU A O 1
ATOM 755 N N . SER A 1 94 ? 5.137 -3.718 -21.269 1.00 94.56 94 SER A N 1
ATOM 756 C CA . SER A 1 94 ? 5.674 -3.488 -22.615 1.00 94.56 94 SER A CA 1
ATOM 757 C C . SER A 1 94 ? 6.378 -2.138 -22.730 1.00 94.56 94 SER A C 1
ATOM 759 O O . SER A 1 94 ? 7.437 -2.063 -23.341 1.00 94.56 94 SER A O 1
ATOM 761 N N . PHE A 1 95 ? 5.831 -1.084 -22.120 1.00 94.25 95 PHE A N 1
ATOM 762 C CA . PHE A 1 95 ? 6.487 0.221 -22.073 1.00 94.25 95 PHE A CA 1
ATOM 763 C C . PHE A 1 95 ? 7.833 0.161 -21.336 1.00 94.25 95 PHE A C 1
ATOM 765 O O . PHE A 1 95 ? 8.822 0.670 -21.860 1.00 94.2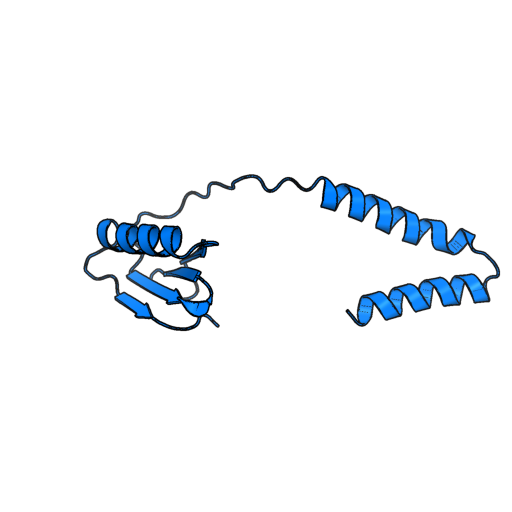5 95 PHE A O 1
ATOM 772 N N . LEU A 1 96 ? 7.918 -0.515 -20.185 1.00 92.94 96 LEU A N 1
ATOM 773 C CA . LEU A 1 96 ? 9.177 -0.666 -19.447 1.00 92.94 96 LEU A CA 1
ATOM 774 C C . LEU A 1 96 ? 10.271 -1.344 -20.275 1.00 92.94 96 LEU A C 1
ATOM 776 O O . LEU A 1 96 ? 11.411 -0.893 -20.243 1.00 92.94 96 LEU A O 1
ATOM 780 N N . HIS A 1 97 ? 9.926 -2.352 -21.080 1.00 91.88 97 HIS A N 1
ATOM 781 C CA . HIS A 1 97 ? 10.877 -2.976 -22.006 1.00 91.88 97 HIS A CA 1
ATOM 782 C C . HIS A 1 97 ? 11.437 -2.013 -23.068 1.00 91.88 97 HIS A C 1
ATOM 784 O O . HIS A 1 97 ? 12.479 -2.303 -23.646 1.00 91.88 97 HIS A O 1
ATOM 790 N N . THR A 1 98 ? 10.770 -0.884 -23.337 1.00 92.31 98 THR A N 1
ATOM 791 C CA . THR A 1 98 ? 11.242 0.118 -24.311 1.00 92.31 98 THR A CA 1
ATOM 792 C C . THR A 1 98 ? 12.096 1.224 -23.700 1.00 92.31 98 THR A C 1
ATOM 794 O O . THR A 1 98 ? 12.909 1.809 -24.409 1.00 92.31 98 THR A O 1
ATOM 797 N N . VAL A 1 99 ? 11.907 1.535 -22.412 1.00 90.88 99 VAL A N 1
ATOM 798 C CA . VAL A 1 99 ? 12.564 2.683 -21.758 1.00 90.88 99 VAL A CA 1
ATOM 799 C C . VAL A 1 99 ? 13.693 2.293 -20.814 1.00 90.88 99 VAL A C 1
ATOM 801 O O . VAL A 1 99 ? 14.565 3.119 -20.547 1.00 90.88 99 VAL A O 1
ATOM 804 N N . LEU A 1 100 ? 13.683 1.064 -20.295 1.00 90.81 100 LEU A N 1
ATOM 805 C CA . LEU A 1 100 ? 14.732 0.580 -19.407 1.00 90.81 100 LEU A CA 1
ATOM 806 C C . LEU A 1 100 ? 15.978 0.141 -20.190 1.00 90.81 100 LEU A C 1
ATOM 808 O O . LEU A 1 100 ? 15.878 -0.223 -21.366 1.00 90.81 100 LEU A O 1
ATOM 812 N N . PRO A 1 101 ? 17.159 0.148 -19.545 1.00 87.69 101 PRO A N 1
ATOM 813 C CA . PRO A 1 101 ? 18.369 -0.423 -20.119 1.00 87.69 101 PRO A CA 1
ATOM 814 C C . PRO A 1 101 ? 18.152 -1.863 -20.591 1.00 87.69 101 PRO A C 1
ATOM 816 O O . PRO A 1 101 ? 17.461 -2.642 -19.939 1.00 87.69 101 PRO A O 1
ATOM 819 N N . SER A 1 102 ? 18.823 -2.265 -21.670 1.00 86.06 102 SER A N 1
ATOM 820 C CA . SER A 1 102 ? 18.814 -3.664 -22.130 1.00 86.06 102 SER A CA 1
ATOM 821 C C . SER A 1 102 ? 19.424 -4.641 -21.118 1.00 86.06 102 SER A C 1
ATOM 823 O O . SER A 1 102 ? 19.187 -5.841 -21.203 1.00 86.06 102 SER A O 1
ATOM 825 N N . THR A 1 103 ? 20.202 -4.128 -20.162 1.00 86.62 103 THR A N 1
ATOM 826 C CA . THR A 1 103 ? 20.760 -4.873 -19.028 1.00 86.62 103 THR A CA 1
ATOM 827 C C . THR A 1 103 ? 19.769 -5.056 -17.880 1.00 86.62 103 THR A C 1
ATOM 829 O O . THR A 1 103 ? 20.118 -5.711 -16.902 1.00 86.62 103 THR A O 1
ATOM 832 N N . ALA A 1 104 ? 18.575 -4.459 -17.955 1.00 88.00 104 ALA A N 1
ATOM 833 C CA . ALA A 1 104 ? 17.590 -4.563 -16.893 1.00 88.00 104 ALA A CA 1
ATOM 834 C C . ALA A 1 104 ? 17.019 -5.987 -16.804 1.00 88.00 104 ALA A C 1
ATOM 836 O O . ALA A 1 104 ? 16.572 -6.565 -17.797 1.00 88.00 104 ALA A O 1
ATOM 837 N N . GLU A 1 105 ? 17.009 -6.547 -15.598 1.00 89.62 105 GLU A N 1
ATOM 838 C CA . GLU A 1 105 ? 16.515 -7.890 -15.326 1.00 89.62 105 GLU A CA 1
ATOM 839 C C . GLU A 1 105 ? 15.043 -7.846 -14.911 1.00 89.62 105 GLU A C 1
ATOM 841 O O . GLU A 1 105 ? 14.660 -7.130 -13.985 1.00 89.62 105 GLU A O 1
ATOM 846 N N . PHE A 1 106 ? 14.211 -8.644 -15.579 1.00 91.06 106 PHE A N 1
ATOM 847 C CA . PHE A 1 106 ? 12.796 -8.789 -15.255 1.00 91.06 106 PHE A CA 1
ATOM 848 C C . PHE A 1 106 ? 12.575 -10.128 -14.557 1.00 91.06 106 PHE A C 1
ATOM 850 O O . PHE A 1 106 ? 12.802 -11.188 -15.138 1.00 91.06 106 PHE A O 1
ATOM 857 N N . THR A 1 107 ? 12.105 -10.089 -13.313 1.00 90.69 107 THR A N 1
ATOM 858 C CA . THR A 1 107 ? 11.833 -11.284 -12.511 1.00 90.69 107 THR A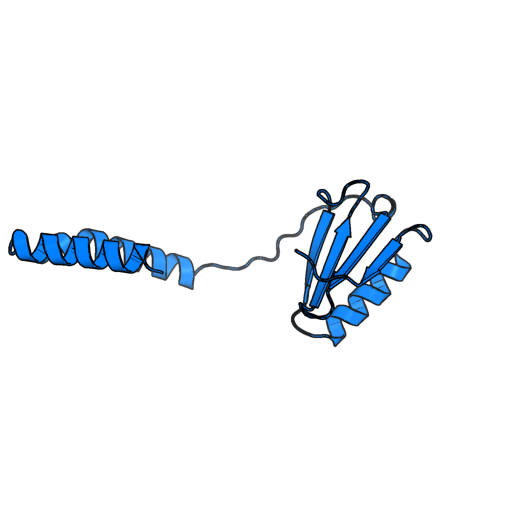 CA 1
ATOM 859 C C . THR A 1 107 ? 10.349 -11.389 -12.199 1.00 90.69 107 THR A C 1
ATOM 861 O O . THR A 1 107 ? 9.778 -10.507 -11.557 1.00 90.69 107 THR A O 1
ATOM 864 N N . GLU A 1 108 ? 9.726 -12.506 -12.571 1.00 91.75 108 GLU A N 1
ATOM 865 C CA . GLU A 1 108 ? 8.374 -12.823 -12.113 1.00 91.75 108 GLU A CA 1
ATOM 866 C C . GLU A 1 108 ? 8.424 -13.440 -10.711 1.00 91.75 108 GLU A C 1
ATOM 868 O O . GLU A 1 108 ? 8.905 -14.557 -10.515 1.00 91.75 108 GLU A O 1
ATOM 873 N N . LYS A 1 109 ? 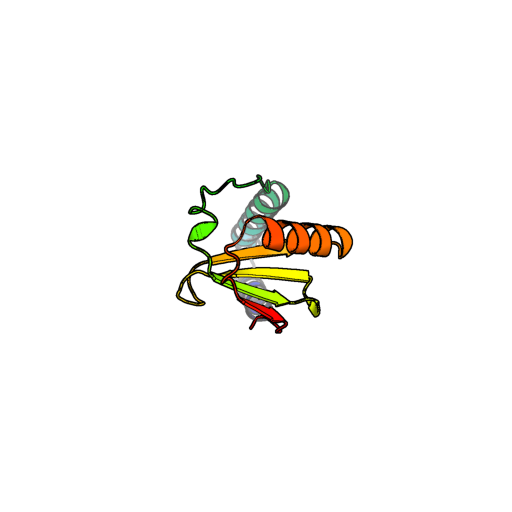7.942 -12.702 -9.708 1.00 90.00 109 LYS A N 1
ATOM 874 C CA . LYS A 1 109 ? 7.835 -13.187 -8.327 1.00 90.00 109 LYS A CA 1
ATOM 875 C C . LYS A 1 109 ? 6.721 -12.462 -7.589 1.00 90.00 109 LYS A C 1
ATOM 877 O O . LYS A 1 109 ? 6.431 -11.300 -7.860 1.00 90.00 109 LYS A O 1
ATOM 882 N N . ALA A 1 110 ? 6.124 -13.146 -6.618 1.00 86.06 110 ALA A N 1
ATOM 883 C CA . ALA A 1 110 ? 5.218 -12.495 -5.684 1.00 86.06 110 ALA A CA 1
ATOM 884 C C . ALA A 1 110 ? 6.010 -11.484 -4.843 1.00 86.06 110 ALA A C 1
ATOM 886 O O . ALA A 1 110 ? 7.036 -11.840 -4.252 1.00 86.06 110 ALA A O 1
ATOM 887 N N . TRP A 1 111 ? 5.544 -10.239 -4.785 1.00 75.00 111 TRP A N 1
ATOM 888 C CA . TRP A 1 111 ? 6.159 -9.239 -3.920 1.00 75.00 111 TRP A CA 1
ATOM 889 C C . TRP A 1 111 ? 5.725 -9.450 -2.467 1.00 75.00 111 TRP A C 1
ATOM 891 O O . TRP A 1 111 ? 4.564 -9.786 -2.196 1.00 75.00 111 TRP A O 1
ATOM 901 N N . LYS A 1 112 ? 6.687 -9.311 -1.552 1.00 67.69 112 LYS A N 1
ATOM 902 C CA . LYS A 1 112 ? 6.578 -9.730 -0.152 1.00 67.69 112 LYS A CA 1
ATOM 903 C C . LYS A 1 112 ? 5.900 -8.677 0.713 1.00 67.69 112 LYS A C 1
ATOM 905 O O . LYS A 1 112 ? 6.358 -7.519 0.685 1.00 67.69 112 LYS A O 1
#

Mean predicted aligned error: 8.65 Å

Organism: NCBI:txid629263

Solvent-accessible surface area (backbone atoms only — not comparable to full-atom values): 6694 Å² total; per-residue (Å²): 114,68,66,61,53,53,52,52,51,49,54,54,49,51,21,60,76,69,73,35,70,71,68,46,50,61,63,50,52,53,51,52,52,51,48,53,53,58,73,65,55,77,83,74,86,82,83,75,90,73,77,67,51,77,63,37,37,36,34,43,37,16,75,92,72,36,32,41,34,45,16,33,94,46,90,88,47,64,56,80,49,77,43,96,45,69,69,59,42,51,54,49,53,56,48,47,72,71,60,37,43,92,82,41,46,78,43,83,44,82,82,132

Radius of gyration: 23.45 Å; Cα contacts (8 Å, |Δi|>4): 112; chains: 1; bounding box: 46×28×60 Å

pLDDT: mean 88.62, std 6.53, range [64.12, 96.06]

Nearest PDB structures (foldseek):
  7oyc-assembly1_k1  TM=5.729E-01  e=1.453E-01  Xenopus laevis
  6zj3-assembly1_Lz  TM=5.650E-01  e=1.662E-01  Euglena gracilis
  8ove-assembly1_Bp  TM=4.754E-01  e=4.543E-01  Trypanosoma brucei brucei
  6v1w-assembly1_A  TM=3.983E-01  e=3.474E-01  Salasvirus phi29
  6m6a-assembly1_D  TM=3.658E-01  e=4.154E+00  Thermus thermophilus HB8

Secondary structure (DSSP, 8-state):
-HHHHHHHHHHHHHHHHTT-GGGGHHHHHHHHHHHHHHHT---------PPPGGG--EEEEETTTTEEEEESSSTTSEEEEE-SSHHHHHHHHHHHHHHS-TT-EEEE----